Protein AF-X0W6L3-F1 (afdb_monomer_lite)

Foldseek 3Di:
DPPPPDQLLVVLLCVLLLLVVCLVVCLVVLVVLVVLVVVCVDPVSVVLNCVVLVVQLVVQLVSLVVCVVVLFFDPPDDSSVLSVVSVVVSNVSSVCVNVPVVVVDDSVVSSVVSVVSSVVGTHDDVPPPDDDDDDDDDDPDPPVSVVVVVPPPVVVVVPDDDDD

Radius of gyration: 18.46 Å; chains: 1; bounding box: 67×34×37 Å

Secondary structure (DSSP, 8-state):
-------HHHHHHHHHHHHHHTHHHHHHHHHHHHHHHHTTTSHHHHHHHHHHHHHHHHHHHHHHHHHHHTTSB-TT--HHHHHHHHHHHHHHHHHHHHTT-TTT--HHHHHHHHHHHHHHHB---TT--S-----------THHHHHHHHSSSTTTTT------

pLDDT: mean 73.54, std 22.18, range [29.92, 97.5]

Sequence (164 aa):
LAGEVVDPLEIIRAIGLGYYDHLRSRSPVMKLLFQALSEADDEEIRQALHSNFAAFIRFLEQNIEEGKSQGLIRQDVNSTVAAWQFMAFGLNLDLIHLLGFDEELNRTYVEDWGRLYLDSIRERVPGADKGAGRAVTKGFDRYMVEDWGELHLDSVEEGTLDTG

InterPro domains:
  IPR036271 Tetracyclin repressor-like, C-terminal domain superfamily [SSF48498] (7-121)

Structure (mmCIF, N/CA/C/O backbone):
data_AF-X0W6L3-F1
#
_entry.id   AF-X0W6L3-F1
#
loop_
_atom_site.group_PDB
_atom_site.id
_atom_site.type_symbol
_atom_site.label_atom_id
_atom_site.label_alt_id
_atom_site.label_comp_id
_atom_site.label_asym_id
_atom_site.label_entity_id
_atom_site.label_seq_id
_atom_site.pdbx_PDB_ins_code
_atom_site.Cartn_x
_atom_site.Cartn_y
_atom_site.Cartn_z
_atom_site.occupancy
_atom_site.B_iso_or_equiv
_atom_site.auth_seq_id
_atom_site.auth_comp_id
_atom_site.auth_asym_id
_atom_site.auth_atom_id
_atom_site.pdbx_PDB_model_num
ATOM 1 N N . LEU A 1 1 ? -21.308 23.596 10.078 1.00 36.59 1 LEU A N 1
ATOM 2 C CA . LEU A 1 1 ? -20.431 23.086 9.005 1.00 36.59 1 LEU A CA 1
ATOM 3 C C . LEU A 1 1 ? -20.060 21.669 9.400 1.00 36.59 1 LEU A C 1
ATOM 5 O O . LEU A 1 1 ? -19.235 21.503 10.284 1.00 36.59 1 LEU A O 1
ATOM 9 N N . ALA A 1 2 ? -20.782 20.675 8.885 1.00 37.62 2 ALA A N 1
ATOM 10 C CA . ALA A 1 2 ? -20.384 19.283 9.055 1.00 37.62 2 ALA A CA 1
ATOM 11 C C . ALA A 1 2 ? -19.235 19.053 8.068 1.00 37.62 2 ALA A C 1
ATOM 13 O O . ALA A 1 2 ? -19.451 19.193 6.866 1.00 37.62 2 ALA A O 1
ATOM 14 N N . GLY A 1 3 ? -18.018 18.842 8.570 1.00 41.84 3 GLY A N 1
ATOM 15 C CA . GLY A 1 3 ? -16.911 18.407 7.722 1.00 41.84 3 GLY A CA 1
ATOM 16 C C . GLY A 1 3 ? -17.272 17.056 7.116 1.00 41.84 3 GLY A C 1
ATOM 17 O O . GLY A 1 3 ? -17.845 16.217 7.813 1.00 41.84 3 GLY A O 1
ATOM 18 N N . GLU A 1 4 ? -17.005 16.867 5.826 1.00 46.72 4 GLU A N 1
ATOM 19 C CA . GLU A 1 4 ? -17.077 15.545 5.208 1.00 46.72 4 GLU A CA 1
ATOM 20 C C . GLU A 1 4 ? -16.148 14.613 5.990 1.00 46.72 4 GLU A C 1
ATOM 22 O O . GLU A 1 4 ? -14.929 14.764 5.966 1.00 46.72 4 GLU A O 1
ATOM 27 N N . VAL A 1 5 ? -16.734 13.689 6.751 1.00 54.75 5 VAL A N 1
ATOM 28 C CA . VAL A 1 5 ? -15.981 12.610 7.386 1.00 54.75 5 VAL A CA 1
ATOM 29 C C . VAL A 1 5 ? -15.625 11.647 6.263 1.00 54.75 5 VAL A C 1
ATOM 31 O O . VAL A 1 5 ? -16.488 10.931 5.756 1.00 54.75 5 VAL A O 1
ATOM 34 N N . VAL A 1 6 ? -14.376 11.704 5.812 1.00 69.44 6 VAL A N 1
ATOM 35 C CA . VAL A 1 6 ? -13.849 10.779 4.808 1.00 69.44 6 VAL A CA 1
ATOM 36 C C . VAL A 1 6 ? -13.673 9.416 5.477 1.00 69.44 6 VAL A C 1
ATOM 38 O O . VAL A 1 6 ? -12.987 9.315 6.490 1.00 69.44 6 VAL A O 1
ATOM 41 N N . ASP A 1 7 ? -14.309 8.381 4.926 1.00 80.25 7 ASP A N 1
ATOM 42 C CA . ASP A 1 7 ? -14.205 7.002 5.416 1.00 80.25 7 ASP A CA 1
ATOM 43 C C . ASP A 1 7 ? -12.755 6.487 5.245 1.00 80.25 7 ASP A C 1
ATOM 45 O O . ASP A 1 7 ? -12.269 6.414 4.109 1.00 80.25 7 ASP A O 1
ATOM 49 N N . PRO A 1 8 ? -12.050 6.104 6.330 1.00 81.12 8 PRO A N 1
ATOM 50 C CA . PRO A 1 8 ? -10.681 5.591 6.254 1.00 81.12 8 PRO A CA 1
ATOM 51 C C . PRO A 1 8 ? -10.516 4.356 5.354 1.00 81.12 8 PRO A C 1
ATOM 53 O O . PRO A 1 8 ? -9.479 4.194 4.707 1.00 81.12 8 PRO A O 1
ATOM 56 N N . LEU A 1 9 ? -11.531 3.489 5.248 1.00 81.56 9 LEU A N 1
ATOM 57 C CA . LEU A 1 9 ? -11.486 2.334 4.343 1.00 81.56 9 LEU A CA 1
ATOM 58 C C . LEU A 1 9 ? -11.569 2.760 2.875 1.00 81.56 9 LEU A C 1
ATOM 60 O O . LEU A 1 9 ? -10.945 2.132 2.018 1.00 81.56 9 LEU A O 1
ATOM 64 N N . GLU A 1 10 ? -12.295 3.837 2.578 1.00 82.00 10 GLU A N 1
ATOM 65 C CA . GLU A 1 10 ? -12.338 4.404 1.230 1.00 82.00 10 GLU A CA 1
ATOM 66 C C . GLU A 1 10 ? -11.011 5.061 0.849 1.00 82.00 10 GLU A C 1
ATOM 68 O O . GLU A 1 10 ? -10.612 4.958 -0.310 1.00 82.00 10 GLU A O 1
ATOM 73 N N . ILE A 1 11 ? -10.279 5.645 1.806 1.00 83.88 11 ILE A N 1
ATOM 74 C CA . ILE A 1 11 ? -8.913 6.146 1.574 1.00 83.88 11 ILE A CA 1
ATOM 75 C C . ILE A 1 11 ? -7.998 4.991 1.154 1.00 83.88 11 ILE A C 1
ATOM 77 O O . ILE A 1 11 ? -7.349 5.063 0.110 1.00 83.88 11 ILE A O 1
ATOM 81 N N . ILE A 1 12 ? -7.993 3.893 1.915 1.00 83.56 12 ILE A N 1
ATOM 82 C CA . ILE A 1 12 ? -7.180 2.706 1.605 1.00 83.56 12 ILE A CA 1
ATOM 83 C C . ILE A 1 12 ? -7.562 2.123 0.234 1.00 83.56 12 ILE A C 1
ATOM 85 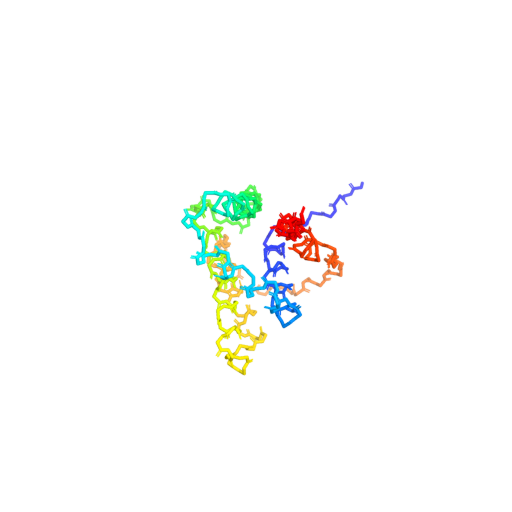O O . ILE A 1 12 ? -6.690 1.797 -0.578 1.00 83.56 12 ILE A O 1
ATOM 89 N N . ARG A 1 13 ? -8.865 2.048 -0.072 1.00 84.44 13 ARG A N 1
ATOM 90 C CA . ARG A 1 13 ? -9.363 1.605 -1.383 1.00 84.44 13 ARG A CA 1
ATOM 91 C C . ARG A 1 13 ? -8.889 2.514 -2.517 1.00 84.44 13 ARG A C 1
ATOM 93 O O . ARG A 1 13 ? -8.458 2.019 -3.560 1.00 84.44 13 ARG A O 1
ATOM 100 N N . ALA A 1 14 ? -8.993 3.829 -2.332 1.00 84.94 14 ALA A N 1
ATOM 101 C CA . ALA A 1 14 ? -8.618 4.824 -3.329 1.00 84.94 14 ALA A CA 1
ATOM 102 C C . ALA A 1 14 ? -7.121 4.768 -3.640 1.00 84.94 14 ALA A C 1
ATOM 104 O O . ALA A 1 14 ? -6.750 4.838 -4.809 1.00 84.94 14 ALA A O 1
ATOM 105 N N . ILE A 1 15 ? -6.278 4.555 -2.626 1.00 83.19 15 ILE A N 1
ATOM 106 C CA . ILE A 1 15 ? -4.834 4.369 -2.805 1.00 83.19 15 ILE A CA 1
ATOM 107 C C . ILE A 1 15 ? -4.552 3.141 -3.666 1.00 83.19 15 ILE A C 1
ATOM 109 O O . ILE A 1 15 ? -3.834 3.254 -4.654 1.00 83.19 15 ILE A O 1
ATOM 113 N N . GLY A 1 16 ? -5.146 1.987 -3.343 1.00 81.62 16 GLY A N 1
ATOM 114 C CA . GLY A 1 16 ? -4.904 0.749 -4.094 1.00 81.62 16 GLY A CA 1
ATOM 115 C C . GLY A 1 16 ? -5.321 0.845 -5.565 1.00 81.62 16 GLY A C 1
ATOM 116 O O . GLY A 1 16 ? -4.602 0.391 -6.453 1.00 81.62 16 GLY A O 1
ATOM 117 N N . LEU A 1 17 ? -6.457 1.490 -5.847 1.00 82.94 17 LEU A N 1
ATOM 118 C CA . LEU A 1 17 ? -6.924 1.686 -7.224 1.00 82.94 17 LEU A CA 1
ATOM 119 C C . LEU A 1 17 ? -6.134 2.758 -7.966 1.00 82.94 17 LEU A C 1
ATOM 121 O O . LEU A 1 17 ? -5.778 2.557 -9.123 1.00 82.94 17 LEU A O 1
ATOM 125 N N . GLY A 1 18 ? -5.825 3.869 -7.295 1.00 81.12 18 GLY A N 1
ATOM 126 C CA . GLY A 1 18 ? -4.969 4.912 -7.845 1.00 81.12 18 GLY A CA 1
ATOM 127 C C . GLY A 1 18 ? -3.591 4.366 -8.208 1.00 81.12 18 GLY A C 1
ATOM 128 O O . GLY A 1 18 ? -3.052 4.729 -9.250 1.00 81.12 18 GLY A O 1
ATOM 129 N N . TYR A 1 19 ? -3.062 3.442 -7.406 1.00 79.00 19 TYR A N 1
ATOM 130 C CA . TYR A 1 19 ? -1.810 2.753 -7.685 1.00 79.00 19 TYR A CA 1
ATOM 131 C C . TYR A 1 19 ? -1.855 1.968 -9.001 1.00 79.00 19 TYR A C 1
ATOM 133 O O . TYR A 1 19 ? -1.034 2.197 -9.887 1.00 79.00 19 TYR A O 1
ATOM 141 N N . TYR A 1 20 ? -2.860 1.100 -9.166 1.00 81.25 20 TYR A N 1
ATOM 142 C CA . TYR A 1 20 ? -3.040 0.318 -10.391 1.00 81.25 20 TYR A CA 1
ATOM 143 C C . TYR A 1 20 ? -3.265 1.198 -11.625 1.00 81.25 20 TYR A C 1
ATOM 145 O O . TYR A 1 20 ? -2.667 0.961 -12.675 1.00 81.25 20 TYR A O 1
ATOM 153 N N . ASP A 1 21 ? -4.080 2.246 -11.495 1.00 81.94 21 ASP A N 1
ATOM 154 C CA . ASP A 1 21 ? -4.418 3.145 -12.605 1.00 81.94 21 ASP A CA 1
ATOM 155 C C . ASP A 1 21 ? -3.188 3.849 -13.190 1.00 81.94 21 ASP A C 1
ATOM 157 O O . ASP A 1 21 ? -3.166 4.175 -14.378 1.00 81.94 21 ASP A O 1
ATOM 161 N N . HIS A 1 22 ? -2.141 4.016 -12.380 1.00 77.38 22 HIS A N 1
ATOM 162 C CA . HIS A 1 22 ? -0.885 4.646 -12.777 1.00 77.38 22 HIS A CA 1
ATOM 163 C C . HIS A 1 22 ? 0.273 3.654 -12.945 1.00 77.38 22 HIS A C 1
ATOM 165 O O . HIS A 1 22 ? 1.391 4.086 -13.239 1.00 77.38 22 HIS A O 1
ATOM 171 N N . LEU A 1 23 ? 0.029 2.345 -12.819 1.00 76.81 23 LEU A N 1
ATOM 172 C CA . LEU A 1 23 ? 1.066 1.309 -12.835 1.00 76.81 23 LEU A CA 1
ATOM 173 C C . LEU A 1 23 ? 1.927 1.380 -14.105 1.00 76.81 23 LEU A C 1
ATOM 175 O O . LEU A 1 23 ? 3.152 1.440 -14.037 1.00 76.81 23 LEU A O 1
ATOM 179 N N . ARG A 1 24 ? 1.284 1.506 -15.275 1.00 68.50 24 ARG A N 1
ATOM 180 C CA . ARG A 1 24 ? 1.986 1.618 -16.567 1.00 68.50 24 ARG A CA 1
ATOM 181 C C . ARG A 1 24 ? 2.777 2.915 -16.713 1.00 68.50 24 ARG A C 1
ATOM 183 O O . ARG A 1 24 ? 3.891 2.891 -17.226 1.00 68.50 24 ARG A O 1
ATOM 190 N N . SER A 1 25 ? 2.234 4.043 -16.252 1.00 70.62 25 SER A N 1
ATOM 191 C CA . SER A 1 25 ? 2.945 5.330 -16.287 1.00 70.62 25 SER A CA 1
ATOM 192 C C . SER A 1 25 ? 4.117 5.399 -15.301 1.00 70.62 25 SER A C 1
ATOM 194 O O . SER A 1 25 ? 5.009 6.218 -15.484 1.00 70.62 25 SER A O 1
ATOM 196 N N . ARG A 1 26 ? 4.139 4.531 -14.280 1.00 68.19 26 ARG A N 1
ATOM 197 C CA . ARG A 1 26 ? 5.171 4.477 -13.230 1.00 68.19 26 ARG A CA 1
ATOM 198 C C . ARG A 1 26 ? 6.233 3.407 -13.444 1.00 68.19 26 ARG A C 1
ATOM 200 O O . ARG A 1 26 ? 7.175 3.340 -12.661 1.00 68.19 26 ARG A O 1
ATOM 207 N N . SER A 1 27 ? 6.130 2.617 -14.512 1.00 66.31 27 SER A N 1
ATOM 208 C CA . SER A 1 27 ? 7.087 1.553 -14.844 1.00 66.31 27 SER A CA 1
ATOM 209 C C . SER A 1 27 ? 8.569 1.976 -14.737 1.00 66.31 27 SER A C 1
ATOM 211 O O . SER A 1 27 ? 9.354 1.205 -14.185 1.00 66.31 27 SER A O 1
ATOM 213 N N . PRO A 1 28 ? 8.991 3.189 -15.168 1.00 72.38 28 PRO A N 1
ATOM 214 C CA . PRO A 1 28 ? 10.377 3.640 -14.992 1.00 72.38 28 PRO A CA 1
ATOM 215 C C . PRO A 1 28 ? 10.783 3.837 -13.523 1.00 72.38 28 PRO A C 1
ATOM 217 O O . PRO A 1 28 ? 11.813 3.317 -13.105 1.00 72.38 28 PRO A O 1
ATOM 220 N N . VAL A 1 29 ? 9.946 4.513 -12.730 1.00 72.69 29 VAL A N 1
ATOM 221 C CA . VAL A 1 29 ? 10.144 4.711 -11.279 1.00 72.69 29 VAL A CA 1
ATOM 222 C C . VAL A 1 29 ? 10.204 3.366 -10.555 1.00 72.69 29 VAL A C 1
ATOM 224 O O . VAL A 1 29 ? 11.011 3.166 -9.653 1.00 72.69 29 VAL A O 1
ATOM 227 N N . MET A 1 30 ? 9.399 2.405 -11.002 1.00 75.50 30 MET A N 1
ATOM 228 C CA . MET A 1 30 ? 9.376 1.076 -10.415 1.00 75.50 30 MET A CA 1
ATOM 229 C C . MET A 1 30 ? 10.662 0.289 -10.669 1.00 75.50 30 MET A C 1
ATOM 231 O O . MET A 1 30 ? 11.190 -0.357 -9.768 1.00 75.50 30 MET A O 1
ATOM 235 N N . LYS A 1 31 ? 11.220 0.381 -11.880 1.00 77.69 31 LYS A N 1
ATOM 236 C CA . LYS A 1 31 ? 12.529 -0.215 -12.189 1.00 77.69 31 LYS A CA 1
ATOM 237 C C . LYS A 1 31 ? 13.629 0.357 -11.300 1.00 77.69 31 LYS A C 1
ATOM 239 O O . LYS A 1 31 ? 14.431 -0.419 -10.790 1.00 77.69 31 LYS A O 1
ATOM 244 N N . LEU A 1 32 ? 13.617 1.674 -11.081 1.00 80.44 32 LEU A N 1
ATOM 245 C CA . LEU A 1 32 ? 14.561 2.343 -10.184 1.00 80.44 32 LEU A CA 1
ATOM 246 C C . LEU A 1 32 ? 14.430 1.831 -8.743 1.00 80.44 32 LEU A C 1
ATOM 248 O O . LEU A 1 32 ? 15.440 1.528 -8.118 1.00 80.44 32 LEU A O 1
ATOM 252 N N . LEU A 1 33 ? 13.206 1.637 -8.235 1.00 82.38 33 LEU A N 1
ATOM 253 C CA . LEU A 1 33 ? 12.982 1.074 -6.897 1.00 82.38 33 LEU A CA 1
ATOM 254 C C . LEU A 1 33 ? 13.584 -0.335 -6.748 1.00 82.38 33 LEU A C 1
ATOM 256 O O . LEU A 1 33 ? 14.247 -0.622 -5.754 1.00 82.38 33 LEU A O 1
ATOM 260 N N . PHE A 1 34 ? 13.385 -1.216 -7.733 1.00 83.62 34 PHE A N 1
ATOM 261 C CA . PHE A 1 34 ? 13.954 -2.570 -7.700 1.00 83.62 34 PHE A CA 1
ATOM 262 C C . PHE A 1 34 ? 15.480 -2.585 -7.864 1.00 83.62 34 PHE A C 1
ATOM 264 O O . PHE A 1 34 ? 16.142 -3.437 -7.272 1.00 83.62 34 PHE A O 1
ATOM 271 N N . GLN A 1 35 ? 16.044 -1.646 -8.626 1.00 85.38 35 GLN A N 1
ATOM 272 C CA . GLN A 1 35 ? 17.494 -1.453 -8.705 1.00 85.38 35 GLN A CA 1
ATOM 273 C C . GLN A 1 35 ? 18.059 -0.992 -7.359 1.00 85.38 35 GLN A C 1
ATOM 275 O O . GLN A 1 35 ? 18.956 -1.644 -6.833 1.00 85.38 35 GLN A O 1
ATOM 280 N N . ALA A 1 36 ? 17.463 0.028 -6.740 1.00 85.31 36 ALA A N 1
ATOM 281 C CA . ALA A 1 36 ? 17.853 0.490 -5.410 1.00 85.31 36 ALA A CA 1
ATOM 282 C C . ALA A 1 36 ? 17.752 -0.633 -4.360 1.00 85.31 36 ALA A C 1
ATOM 284 O O . ALA A 1 36 ? 18.632 -0.779 -3.518 1.00 85.31 36 ALA A O 1
ATOM 285 N N . LEU A 1 37 ? 16.724 -1.490 -4.435 1.00 86.06 37 LEU A N 1
ATOM 286 C CA . LEU A 1 37 ? 16.616 -2.672 -3.569 1.00 86.06 37 LEU A CA 1
ATOM 287 C C . LEU A 1 37 ? 17.778 -3.659 -3.758 1.00 86.06 37 LEU A C 1
ATOM 289 O O . LEU A 1 37 ? 18.195 -4.284 -2.785 1.00 86.06 37 LEU A O 1
ATOM 293 N N . SER A 1 38 ? 18.308 -3.804 -4.977 1.00 88.62 38 SER A N 1
ATOM 294 C CA . SER A 1 38 ? 19.488 -4.645 -5.232 1.00 88.62 38 SER A CA 1
ATOM 295 C C . SER A 1 38 ? 20.784 -4.051 -4.673 1.00 88.62 38 SER A C 1
ATOM 297 O O . SER A 1 38 ? 21.748 -4.782 -4.463 1.00 88.62 38 SER A O 1
ATOM 299 N N . GLU A 1 39 ? 20.777 -2.752 -4.378 1.00 90.88 39 GLU A N 1
ATOM 300 C CA . GLU A 1 39 ? 21.887 -1.994 -3.803 1.00 90.88 39 GLU A CA 1
ATOM 301 C C . GLU A 1 39 ? 21.683 -1.715 -2.302 1.00 90.88 39 GLU A C 1
ATOM 303 O O . GLU A 1 39 ? 22.414 -0.931 -1.711 1.00 90.88 39 GLU A O 1
ATOM 308 N N . ALA A 1 40 ? 20.727 -2.380 -1.641 1.00 87.06 40 ALA A N 1
ATOM 309 C CA . ALA A 1 40 ? 20.390 -2.134 -0.233 1.00 87.06 40 ALA A CA 1
ATOM 310 C C . ALA A 1 40 ? 21.489 -2.526 0.782 1.00 87.06 40 ALA A C 1
ATOM 312 O O . ALA A 1 40 ? 21.306 -2.319 1.983 1.00 87.06 40 ALA A O 1
ATOM 313 N N . ASP A 1 41 ? 22.605 -3.101 0.326 1.00 89.88 41 ASP A N 1
ATOM 314 C CA . ASP A 1 41 ? 23.819 -3.266 1.135 1.00 89.88 41 ASP A CA 1
ATOM 315 C 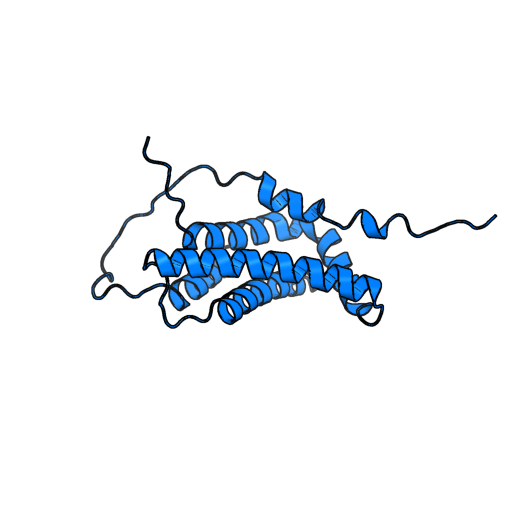C . ASP A 1 41 ? 24.582 -1.935 1.304 1.00 89.88 41 ASP A C 1
ATOM 317 O O . ASP A 1 41 ? 25.363 -1.790 2.248 1.00 89.88 41 ASP A O 1
ATOM 321 N N . ASP A 1 42 ? 24.344 -0.955 0.425 1.00 94.88 42 ASP A N 1
ATOM 322 C CA . ASP A 1 42 ? 24.780 0.425 0.609 1.00 94.88 42 ASP A CA 1
ATOM 323 C C . ASP A 1 42 ? 23.922 1.110 1.684 1.00 94.88 42 ASP A C 1
ATOM 325 O O . ASP A 1 42 ? 22.688 1.093 1.651 1.00 94.88 42 ASP A O 1
ATOM 329 N N . GLU A 1 43 ? 24.584 1.709 2.674 1.00 92.88 43 GLU A N 1
ATOM 330 C CA . GLU A 1 43 ? 23.915 2.273 3.844 1.00 92.88 43 GLU A CA 1
ATOM 331 C C . GLU A 1 43 ? 23.024 3.470 3.502 1.00 92.88 43 GLU A C 1
ATOM 333 O O . GLU A 1 43 ? 21.946 3.609 4.083 1.00 92.88 43 GLU A O 1
ATOM 338 N N . GLU A 1 44 ? 23.450 4.326 2.576 1.00 89.12 44 GLU A N 1
ATOM 339 C CA . GLU A 1 44 ? 22.707 5.522 2.187 1.00 89.12 44 GLU A CA 1
ATOM 340 C C . GLU A 1 44 ? 21.444 5.127 1.419 1.00 89.12 44 GLU A C 1
ATOM 342 O O . GLU A 1 44 ? 20.336 5.552 1.769 1.00 89.12 44 GLU A O 1
ATOM 347 N N . ILE A 1 45 ? 21.586 4.206 0.462 1.00 86.88 45 ILE A N 1
ATOM 348 C CA . ILE A 1 45 ? 20.460 3.649 -0.299 1.00 86.88 45 ILE A CA 1
ATOM 349 C C . ILE A 1 45 ? 19.482 2.937 0.643 1.00 86.88 45 ILE A C 1
ATOM 351 O O . ILE A 1 45 ? 18.269 3.170 0.592 1.00 86.88 45 ILE A O 1
ATOM 355 N N . ARG A 1 46 ? 19.987 2.119 1.573 1.00 90.69 46 ARG A N 1
ATOM 356 C CA . ARG A 1 46 ? 19.163 1.426 2.573 1.00 90.69 46 ARG A CA 1
ATOM 357 C C . ARG A 1 46 ? 18.397 2.398 3.465 1.00 90.69 46 ARG A C 1
ATOM 359 O O . ARG A 1 46 ? 17.231 2.146 3.774 1.00 90.69 46 ARG A O 1
ATOM 366 N N . GLN A 1 47 ? 19.026 3.491 3.896 1.00 90.19 47 GLN A N 1
ATOM 367 C CA . GLN A 1 47 ? 18.388 4.513 4.730 1.00 90.19 47 GLN A CA 1
ATOM 368 C C . GLN A 1 47 ? 17.306 5.284 3.972 1.00 90.19 47 GLN A C 1
ATOM 370 O O . GLN A 1 47 ? 16.231 5.525 4.538 1.00 90.19 47 GLN A O 1
ATOM 375 N N . ALA A 1 48 ? 17.554 5.627 2.707 1.00 86.00 48 ALA A N 1
ATOM 376 C CA . ALA A 1 48 ? 16.573 6.276 1.844 1.00 86.00 48 ALA A CA 1
ATOM 377 C C . ALA A 1 48 ? 15.343 5.376 1.636 1.00 86.00 48 ALA A C 1
ATOM 379 O O . ALA A 1 48 ? 14.215 5.785 1.933 1.00 86.00 48 ALA A O 1
ATOM 380 N N . LEU A 1 49 ? 15.560 4.112 1.248 1.00 86.19 49 LEU A N 1
ATOM 381 C CA . LEU A 1 49 ? 14.492 3.119 1.094 1.00 86.19 49 LEU A CA 1
ATOM 382 C C . LEU A 1 49 ? 13.715 2.929 2.400 1.00 86.19 49 LEU A C 1
ATOM 384 O O . LEU A 1 49 ? 12.488 3.045 2.415 1.00 86.19 49 LEU A O 1
ATOM 388 N N . HIS A 1 50 ? 14.412 2.693 3.514 1.00 89.44 50 HIS A N 1
ATOM 389 C CA . HIS A 1 50 ? 13.777 2.509 4.818 1.00 89.44 50 HIS A CA 1
ATOM 390 C C . HIS A 1 50 ? 12.901 3.707 5.198 1.00 89.44 50 HIS A C 1
ATOM 392 O O . HIS A 1 50 ? 11.767 3.523 5.640 1.00 89.44 50 HIS A O 1
ATOM 398 N N . SER A 1 51 ? 13.399 4.932 5.016 1.00 87.06 51 SER A N 1
ATOM 399 C CA . SER A 1 51 ? 12.659 6.151 5.357 1.00 87.06 51 SER A CA 1
ATOM 400 C C . SER A 1 51 ? 11.385 6.294 4.527 1.00 87.06 51 SER A C 1
ATOM 402 O O . SER A 1 51 ? 10.330 6.596 5.094 1.00 87.06 51 SER A O 1
ATOM 404 N N . ASN A 1 52 ? 11.465 5.999 3.226 1.00 82.88 52 ASN A N 1
ATOM 405 C CA . ASN A 1 52 ? 10.327 6.051 2.316 1.00 82.88 52 ASN A CA 1
ATOM 406 C C . ASN A 1 52 ? 9.245 5.020 2.691 1.00 82.88 52 ASN A C 1
ATOM 408 O O . ASN A 1 52 ? 8.097 5.377 2.972 1.00 82.88 52 ASN A O 1
ATOM 412 N N . PHE A 1 53 ? 9.621 3.741 2.813 1.00 87.25 53 PHE A N 1
ATOM 413 C CA . PHE A 1 53 ? 8.680 2.684 3.203 1.00 87.25 53 PHE A CA 1
ATOM 414 C C . PHE A 1 53 ? 8.080 2.940 4.589 1.00 87.25 53 PHE A C 1
ATOM 416 O O . PHE A 1 53 ? 6.870 2.801 4.778 1.00 87.25 53 PHE A O 1
ATOM 423 N N . ALA A 1 54 ? 8.889 3.374 5.559 1.00 90.50 54 ALA A N 1
ATOM 424 C CA . ALA A 1 54 ? 8.411 3.638 6.911 1.00 90.50 54 ALA A CA 1
ATOM 425 C C . ALA A 1 54 ? 7.404 4.800 6.964 1.00 90.50 54 ALA A C 1
ATOM 427 O O . ALA A 1 54 ? 6.473 4.754 7.768 1.00 90.50 54 ALA A O 1
ATOM 428 N N . ALA A 1 55 ? 7.559 5.836 6.131 1.00 88.06 55 ALA A N 1
ATOM 429 C CA . ALA A 1 55 ? 6.599 6.938 6.058 1.00 88.06 55 ALA A CA 1
ATOM 430 C C . ALA A 1 55 ? 5.219 6.459 5.593 1.00 88.06 55 ALA A C 1
ATOM 432 O O . ALA A 1 55 ? 4.212 6.781 6.227 1.00 88.06 55 ALA A O 1
ATOM 433 N N . PHE A 1 56 ? 5.174 5.629 4.553 1.00 85.94 56 PHE A N 1
ATOM 434 C CA . PHE A 1 56 ? 3.910 5.103 4.052 1.00 85.94 56 PHE A CA 1
ATOM 435 C C . PHE A 1 56 ? 3.266 4.082 4.988 1.00 85.94 56 PHE A C 1
ATOM 437 O O . PHE A 1 56 ? 2.054 4.122 5.191 1.00 85.94 56 PHE A O 1
ATOM 444 N N . ILE A 1 57 ? 4.061 3.205 5.609 1.00 93.00 57 ILE A N 1
ATOM 445 C CA . ILE A 1 57 ? 3.547 2.271 6.617 1.00 93.00 57 ILE A CA 1
ATOM 446 C C . ILE A 1 57 ? 2.891 3.039 7.766 1.00 93.00 57 ILE A C 1
ATOM 448 O O . ILE A 1 57 ? 1.753 2.735 8.109 1.00 93.00 57 ILE A O 1
ATOM 452 N N . ARG A 1 58 ? 3.535 4.094 8.286 1.00 92.88 58 ARG A N 1
ATOM 453 C CA . ARG A 1 58 ? 2.936 4.948 9.328 1.00 92.88 58 ARG A CA 1
ATOM 454 C C . ARG A 1 58 ? 1.624 5.585 8.877 1.00 92.88 58 ARG A C 1
ATOM 456 O O . ARG A 1 58 ? 0.679 5.653 9.656 1.00 92.88 58 ARG A O 1
ATOM 463 N N . PHE A 1 59 ? 1.554 6.052 7.634 1.00 89.31 59 PHE A N 1
ATOM 464 C CA . PHE A 1 59 ? 0.328 6.625 7.087 1.00 89.31 59 PHE A CA 1
ATOM 465 C C . PHE A 1 59 ? -0.810 5.588 7.012 1.00 89.31 59 PHE A C 1
ATOM 467 O O . PHE A 1 59 ? -1.939 5.879 7.410 1.00 89.31 59 PHE A O 1
ATOM 474 N N . LEU A 1 60 ? -0.531 4.361 6.564 1.00 91.44 60 LEU A N 1
ATOM 475 C CA . LEU A 1 60 ? -1.519 3.277 6.561 1.00 91.44 60 LEU A CA 1
ATOM 476 C C . LEU A 1 60 ? -1.953 2.896 7.979 1.00 91.44 60 LEU A C 1
ATOM 478 O O . LEU A 1 60 ? -3.147 2.763 8.232 1.00 91.44 60 LEU A O 1
ATOM 482 N N . GLU A 1 61 ? -1.005 2.768 8.909 1.00 96.31 61 GLU A N 1
ATOM 483 C CA . GLU A 1 61 ? -1.288 2.485 10.319 1.00 96.31 61 GLU A CA 1
ATOM 484 C C . GLU A 1 61 ? -2.233 3.528 10.923 1.00 96.31 61 GLU A C 1
ATOM 486 O O . GLU A 1 61 ? -3.201 3.158 11.582 1.00 96.31 61 GLU A O 1
ATOM 491 N N . GLN A 1 62 ? -2.008 4.817 10.648 1.00 93.81 62 GLN A N 1
ATOM 492 C CA . GLN A 1 62 ? -2.882 5.901 11.106 1.00 93.81 62 GLN A CA 1
ATOM 493 C C . GLN A 1 62 ? -4.307 5.770 10.557 1.00 93.81 62 GLN A C 1
ATOM 495 O O . GLN A 1 62 ? -5.263 5.920 11.313 1.00 93.81 62 GLN A O 1
ATOM 500 N N . ASN A 1 63 ? -4.464 5.445 9.270 1.00 91.06 63 ASN A N 1
ATOM 501 C CA . ASN A 1 63 ? -5.788 5.229 8.676 1.00 91.06 63 ASN A CA 1
ATOM 502 C C . ASN A 1 63 ? -6.490 3.997 9.265 1.00 91.06 63 ASN A C 1
ATOM 504 O O . ASN A 1 63 ? -7.701 4.017 9.480 1.00 91.06 63 ASN A O 1
ATOM 508 N N . ILE A 1 64 ? -5.743 2.930 9.555 1.00 94.69 64 ILE A N 1
ATOM 509 C CA . ILE A 1 64 ? -6.297 1.716 10.162 1.00 94.69 64 ILE A CA 1
ATOM 510 C C . ILE A 1 64 ? -6.730 1.987 11.609 1.00 94.69 64 ILE A C 1
ATOM 512 O O . ILE A 1 64 ? -7.830 1.597 11.998 1.00 94.69 64 ILE A O 1
ATOM 516 N N . GLU A 1 65 ? -5.914 2.684 12.402 1.00 96.56 65 GLU A N 1
ATOM 517 C CA . GLU A 1 65 ? -6.280 3.062 13.774 1.00 96.56 65 GLU A CA 1
ATOM 518 C C . GLU A 1 65 ? -7.463 4.035 13.812 1.00 96.56 65 GLU A C 1
ATOM 520 O O . GLU A 1 65 ? -8.338 3.900 14.667 1.00 96.56 65 GLU A O 1
ATOM 525 N N . GLU A 1 66 ? -7.567 4.954 12.852 1.00 92.38 66 GLU A N 1
ATOM 526 C CA . GLU A 1 66 ? -8.748 5.809 12.722 1.00 92.38 66 GLU A CA 1
ATOM 527 C C . GLU A 1 66 ? -9.995 4.999 12.333 1.00 92.38 66 GLU A C 1
ATOM 529 O O . GLU A 1 66 ? -11.059 5.153 12.928 1.00 92.38 66 GLU A O 1
ATOM 534 N N . GLY A 1 67 ? -9.876 4.042 11.410 1.00 91.88 67 GLY A N 1
ATOM 535 C CA . GLY A 1 67 ? -10.974 3.121 11.104 1.00 91.88 67 GLY A CA 1
ATOM 536 C C . GLY A 1 67 ? -11.398 2.281 12.318 1.00 91.88 67 GLY A C 1
ATOM 537 O O . GLY A 1 67 ? -12.587 1.999 12.491 1.00 91.88 67 GLY A O 1
ATOM 538 N N . LYS A 1 68 ? -10.457 1.914 13.198 1.00 95.19 68 LYS A N 1
ATOM 539 C CA . LYS A 1 68 ? -10.753 1.247 14.476 1.00 95.19 68 LYS A CA 1
ATOM 540 C C . LYS A 1 68 ? -11.464 2.191 15.444 1.00 95.19 68 LYS A C 1
ATOM 542 O O . LYS A 1 68 ? -12.446 1.772 16.053 1.00 95.19 68 LYS A O 1
ATOM 547 N N . SER A 1 69 ? -11.026 3.444 15.573 1.00 94.19 69 SER A N 1
ATOM 548 C CA . SER A 1 69 ? -11.649 4.437 16.466 1.00 94.19 69 SER A CA 1
ATOM 549 C C . SER A 1 69 ? -13.114 4.715 16.089 1.00 94.19 69 SER A C 1
ATOM 551 O O . SER A 1 69 ? -13.961 4.907 16.963 1.00 94.19 69 SER A O 1
ATOM 553 N N . GLN A 1 70 ? -13.427 4.634 14.792 1.00 91.06 70 GLN A N 1
ATOM 554 C CA . GLN A 1 70 ? -14.768 4.806 14.229 1.00 91.06 70 GLN A CA 1
ATOM 555 C C . GLN A 1 70 ? -15.623 3.522 14.227 1.00 91.06 70 GLN A C 1
ATOM 557 O O . GLN A 1 70 ? -16.791 3.562 13.841 1.00 91.06 70 GLN A O 1
ATOM 562 N N . GLY A 1 71 ? -15.072 2.373 14.638 1.00 91.62 71 GLY A N 1
ATOM 563 C CA . GLY A 1 71 ? -15.774 1.082 14.621 1.00 91.62 71 GLY A CA 1
ATOM 564 C C . GLY A 1 71 ? -15.981 0.483 13.222 1.00 91.62 71 GLY A C 1
ATOM 565 O O . GLY A 1 71 ? -16.834 -0.385 13.050 1.00 91.62 71 GLY A O 1
ATOM 566 N N . LEU A 1 72 ? -15.223 0.942 12.221 1.00 91.38 72 LEU A N 1
ATOM 567 C CA . LEU A 1 72 ? -15.263 0.452 10.836 1.00 91.38 72 LEU A CA 1
ATOM 568 C C . LEU A 1 72 ? -14.321 -0.742 10.614 1.00 91.38 72 LEU A C 1
ATOM 570 O O . LEU A 1 72 ? -14.571 -1.587 9.751 1.00 91.38 72 LEU A O 1
ATOM 574 N N . ILE A 1 73 ? -13.243 -0.817 11.394 1.00 94.25 73 ILE A N 1
ATOM 575 C CA . ILE A 1 73 ? -12.237 -1.887 11.380 1.00 94.25 73 ILE A CA 1
ATOM 576 C C . ILE A 1 73 ? -12.295 -2.641 12.706 1.00 94.25 73 ILE A C 1
ATOM 578 O O . ILE A 1 73 ? -12.504 -2.038 13.764 1.00 94.25 73 ILE A O 1
ATOM 582 N N . ARG A 1 74 ? -12.086 -3.962 12.656 1.00 95.50 74 ARG A N 1
ATOM 583 C CA . ARG A 1 74 ? -12.079 -4.783 13.869 1.00 95.50 74 ARG A CA 1
ATOM 584 C C . ARG A 1 74 ? -10.974 -4.372 14.827 1.00 95.50 74 ARG A C 1
ATOM 586 O O . ARG A 1 74 ? -9.828 -4.157 14.435 1.00 95.50 74 ARG A O 1
ATOM 593 N N . GLN A 1 75 ? -11.304 -4.346 16.114 1.00 95.12 75 GLN A N 1
ATOM 594 C CA . GLN A 1 75 ? -10.359 -3.954 17.165 1.00 95.12 75 GLN A CA 1
ATOM 595 C C . GLN A 1 75 ? -9.180 -4.924 17.320 1.00 95.12 75 GLN A C 1
ATOM 597 O O . GLN A 1 75 ? -8.125 -4.526 17.811 1.00 95.12 75 GLN A O 1
ATOM 602 N N . ASP A 1 76 ? -9.349 -6.181 16.902 1.00 95.88 76 ASP A N 1
ATOM 603 C CA . ASP A 1 76 ? -8.322 -7.223 16.970 1.00 95.88 76 ASP A CA 1
ATOM 604 C C . ASP A 1 76 ? -7.279 -7.138 15.843 1.00 95.88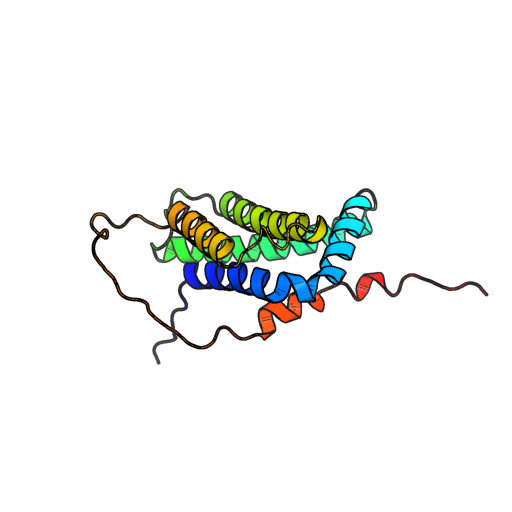 76 ASP A C 1
ATOM 606 O O . ASP A 1 76 ? -6.256 -7.823 15.897 1.00 95.88 76 ASP A O 1
ATOM 610 N N . VAL A 1 77 ? -7.501 -6.287 14.837 1.00 96.25 77 VAL A N 1
ATOM 611 C CA . VAL A 1 77 ? -6.552 -6.080 13.743 1.00 96.25 77 VAL A CA 1
ATOM 612 C C . VAL A 1 77 ? -5.316 -5.349 14.265 1.00 96.25 77 VAL A C 1
ATOM 614 O O . VAL A 1 77 ? -5.383 -4.237 14.802 1.00 96.25 77 VAL A O 1
ATOM 617 N N . ASN A 1 78 ? -4.158 -5.980 14.064 1.00 97.50 78 ASN A N 1
ATOM 618 C CA . ASN A 1 78 ? -2.866 -5.338 14.240 1.00 97.50 78 ASN A CA 1
ATOM 619 C C . ASN A 1 78 ? -2.582 -4.434 13.031 1.00 97.50 78 ASN A C 1
ATOM 621 O O . ASN A 1 78 ? -2.393 -4.923 11.915 1.00 97.50 78 ASN A O 1
ATOM 625 N N . SER A 1 79 ? -2.541 -3.124 13.265 1.00 96.94 79 SER A N 1
ATOM 626 C CA . SER A 1 79 ? -2.419 -2.114 12.208 1.00 96.94 79 SER A CA 1
ATOM 627 C C . SER A 1 79 ? -1.104 -2.196 11.446 1.00 96.94 79 SER A C 1
ATOM 629 O O . SER A 1 79 ? -1.111 -2.073 10.226 1.00 96.94 79 SER A O 1
ATOM 631 N N . THR A 1 80 ? 0.001 -2.511 12.125 1.00 96.38 80 THR A N 1
ATOM 632 C CA . THR A 1 80 ? 1.304 -2.716 11.482 1.00 96.38 80 THR A CA 1
ATOM 633 C C . THR A 1 80 ? 1.267 -3.901 10.523 1.00 96.38 80 THR A C 1
ATOM 635 O O . THR A 1 80 ? 1.695 -3.788 9.376 1.00 96.38 80 THR A O 1
ATOM 638 N N . VAL A 1 81 ? 0.710 -5.039 10.951 1.00 96.62 81 VAL A N 1
ATOM 639 C CA . VAL A 1 81 ? 0.582 -6.228 10.088 1.00 96.62 81 VAL A CA 1
ATOM 640 C C . VAL A 1 81 ? -0.308 -5.929 8.882 1.00 96.62 81 VAL A C 1
ATOM 642 O O . VAL A 1 81 ? 0.057 -6.256 7.754 1.00 96.62 81 VAL A O 1
ATOM 645 N N . ALA A 1 82 ? -1.448 -5.272 9.101 1.00 95.31 82 ALA A N 1
ATOM 646 C CA . ALA A 1 82 ? -2.371 -4.914 8.030 1.00 95.31 82 ALA A CA 1
ATOM 647 C C . ALA A 1 82 ? -1.760 -3.906 7.036 1.00 95.31 82 ALA A C 1
ATOM 649 O O . ALA A 1 82 ? -1.972 -4.054 5.830 1.00 95.31 82 ALA A O 1
ATOM 650 N N . ALA A 1 83 ? -0.970 -2.936 7.507 1.00 94.94 83 ALA A N 1
ATOM 651 C CA . ALA A 1 83 ? -0.248 -1.985 6.662 1.00 94.94 83 ALA A CA 1
ATOM 652 C C . ALA A 1 83 ? 0.818 -2.679 5.799 1.00 94.94 83 ALA A C 1
ATOM 654 O O . ALA A 1 83 ? 0.865 -2.470 4.586 1.00 94.94 83 ALA A O 1
ATOM 655 N N . TRP A 1 84 ? 1.630 -3.562 6.389 1.00 95.00 84 TRP A N 1
ATOM 656 C CA . TRP A 1 84 ? 2.622 -4.341 5.640 1.00 95.00 84 TRP A CA 1
ATOM 657 C C . TRP A 1 84 ? 1.988 -5.291 4.628 1.00 95.00 84 TRP A C 1
ATOM 659 O O . TRP A 1 84 ? 2.516 -5.453 3.531 1.00 95.00 84 TRP A O 1
ATOM 669 N N . GLN A 1 85 ? 0.841 -5.885 4.957 1.00 93.50 85 GLN A N 1
ATOM 670 C CA . GLN A 1 85 ? 0.100 -6.716 4.016 1.00 93.50 85 GLN A CA 1
ATOM 671 C C . GLN A 1 85 ? -0.385 -5.895 2.811 1.00 93.50 85 GLN A C 1
ATOM 673 O O . GLN A 1 85 ? -0.237 -6.340 1.675 1.00 93.50 85 GLN A O 1
ATOM 678 N N . PHE A 1 86 ? -0.906 -4.686 3.041 1.00 90.88 86 PHE A N 1
ATOM 679 C CA . PHE A 1 86 ? -1.289 -3.775 1.960 1.00 90.88 86 PHE A CA 1
ATOM 680 C C . PHE A 1 86 ? -0.088 -3.386 1.085 1.00 90.88 86 PHE A C 1
ATOM 682 O O . PHE A 1 86 ? -0.164 -3.478 -0.139 1.00 90.88 86 PHE A O 1
ATOM 689 N N . MET A 1 87 ? 1.040 -3.023 1.706 1.00 89.56 87 MET A N 1
ATOM 690 C CA . MET A 1 87 ? 2.291 -2.714 1.003 1.00 89.56 87 MET A CA 1
ATOM 691 C C . MET A 1 87 ? 2.767 -3.883 0.132 1.00 89.56 87 MET A C 1
ATOM 693 O O . MET A 1 87 ? 3.112 -3.695 -1.033 1.00 89.56 87 MET A O 1
ATOM 697 N N . ALA A 1 88 ? 2.746 -5.102 0.676 1.00 90.00 88 ALA A N 1
ATOM 698 C CA . ALA A 1 88 ? 3.154 -6.295 -0.053 1.00 90.00 88 ALA A CA 1
ATOM 699 C C . ALA A 1 88 ? 2.326 -6.496 -1.330 1.00 90.00 88 ALA A C 1
ATOM 701 O O . ALA A 1 88 ? 2.878 -6.930 -2.340 1.00 90.00 88 ALA A O 1
ATOM 702 N N . PHE A 1 89 ? 1.033 -6.154 -1.325 1.00 87.25 89 PHE A N 1
ATOM 703 C CA . PHE A 1 89 ? 0.223 -6.212 -2.542 1.00 87.25 89 PHE A CA 1
ATOM 704 C C . PHE A 1 89 ? 0.690 -5.216 -3.602 1.00 87.25 89 PHE A C 1
ATOM 706 O O . PHE A 1 89 ? 0.854 -5.627 -4.746 1.00 87.25 89 PHE A O 1
ATOM 713 N N . GLY A 1 90 ? 0.961 -3.959 -3.234 1.00 84.88 90 GLY A N 1
ATOM 714 C CA . GLY A 1 90 ? 1.504 -2.957 -4.161 1.00 84.88 90 GLY A CA 1
ATOM 715 C C . GLY A 1 90 ? 2.789 -3.439 -4.838 1.00 84.88 90 GLY A C 1
ATOM 716 O O . GLY A 1 90 ? 2.835 -3.541 -6.061 1.00 84.88 90 GLY A O 1
ATOM 717 N N . LEU A 1 91 ? 3.760 -3.889 -4.036 1.00 86.31 91 LEU A N 1
ATOM 718 C CA . LEU A 1 91 ? 5.035 -4.427 -4.531 1.00 86.31 91 LEU A CA 1
ATOM 719 C C . LEU A 1 91 ? 4.870 -5.671 -5.421 1.00 86.31 91 LEU A C 1
ATOM 721 O O . LEU A 1 91 ? 5.658 -5.899 -6.338 1.00 86.31 91 LEU A O 1
ATOM 725 N N . ASN A 1 92 ? 3.853 -6.500 -5.168 1.00 86.69 92 ASN A N 1
ATOM 726 C CA . ASN A 1 92 ? 3.554 -7.636 -6.040 1.00 86.69 92 ASN A CA 1
ATOM 727 C C . ASN A 1 92 ? 2.987 -7.183 -7.391 1.00 86.69 92 ASN A C 1
ATOM 729 O O . ASN A 1 92 ? 3.368 -7.754 -8.411 1.00 86.69 92 ASN A O 1
ATOM 733 N N . LEU A 1 93 ? 2.113 -6.168 -7.426 1.00 85.06 93 LEU A N 1
ATOM 734 C CA . LEU A 1 93 ? 1.608 -5.605 -8.688 1.00 85.06 93 LEU A CA 1
ATOM 735 C C . LEU A 1 93 ? 2.756 -5.080 -9.550 1.00 85.06 93 LEU A C 1
ATOM 737 O O . LEU A 1 93 ? 2.779 -5.306 -10.760 1.00 85.06 93 LEU A O 1
ATOM 741 N N . ASP A 1 94 ? 3.731 -4.447 -8.910 1.00 84.44 94 ASP A N 1
ATOM 742 C CA . ASP A 1 94 ? 4.933 -3.948 -9.566 1.00 84.44 94 ASP A CA 1
ATOM 743 C C . ASP A 1 94 ? 5.770 -5.055 -10.172 1.00 84.44 94 ASP A C 1
ATOM 745 O O . ASP A 1 94 ? 6.164 -4.976 -11.334 1.00 84.44 94 ASP A O 1
ATOM 749 N N . LEU A 1 95 ? 6.012 -6.113 -9.399 1.00 85.69 95 LEU A N 1
ATOM 750 C CA . LEU A 1 95 ? 6.761 -7.265 -9.869 1.00 85.69 95 LEU A CA 1
ATOM 751 C C . LEU A 1 95 ? 6.056 -7.936 -11.056 1.00 85.69 95 LEU A C 1
ATOM 753 O O . LEU A 1 95 ? 6.700 -8.235 -12.058 1.00 85.69 95 LEU A O 1
ATOM 757 N N . ILE A 1 96 ? 4.739 -8.139 -10.971 1.00 85.94 96 ILE A N 1
ATOM 758 C CA . ILE A 1 96 ? 3.925 -8.719 -12.052 1.00 85.94 96 ILE A CA 1
ATOM 759 C C . ILE A 1 96 ? 4.041 -7.864 -13.322 1.00 85.94 96 ILE A C 1
ATOM 761 O O . ILE A 1 96 ? 4.284 -8.404 -14.403 1.00 85.94 96 ILE A O 1
ATOM 765 N N . HIS A 1 97 ? 3.934 -6.539 -13.190 1.00 84.25 97 HIS A N 1
ATOM 766 C CA . HIS A 1 97 ? 4.091 -5.611 -14.309 1.00 84.25 97 HIS A CA 1
ATOM 767 C C . HIS A 1 97 ? 5.509 -5.643 -14.902 1.00 84.25 97 HIS A C 1
ATOM 769 O O . HIS A 1 97 ? 5.668 -5.744 -16.116 1.00 84.25 97 HIS A O 1
ATOM 775 N N . LEU A 1 98 ? 6.555 -5.623 -14.070 1.00 84.81 98 LEU A N 1
ATOM 776 C CA . LEU A 1 98 ? 7.947 -5.682 -14.533 1.00 84.81 98 LEU A CA 1
ATOM 777 C C . LEU A 1 98 ? 8.288 -6.989 -15.255 1.00 84.81 98 LEU A C 1
ATOM 779 O O . LEU A 1 98 ? 9.120 -6.986 -16.163 1.00 84.81 98 LEU A O 1
ATOM 783 N N . LEU A 1 99 ? 7.643 -8.091 -14.872 1.00 87.19 99 LEU A N 1
ATOM 784 C CA . LEU A 1 99 ? 7.782 -9.391 -15.526 1.00 87.19 99 LEU A CA 1
ATOM 785 C C . LEU A 1 99 ? 6.962 -9.511 -16.825 1.00 87.19 99 LEU A C 1
ATOM 787 O O . LEU A 1 99 ? 7.083 -10.518 -17.519 1.00 87.19 99 LEU A O 1
ATOM 791 N N . GLY A 1 100 ? 6.169 -8.494 -17.180 1.00 86.31 100 GLY A N 1
ATOM 792 C CA . GLY A 1 100 ? 5.399 -8.447 -18.424 1.00 86.31 100 GLY A CA 1
ATOM 793 C C . GLY A 1 100 ? 4.073 -9.208 -18.385 1.00 86.31 100 GLY A C 1
ATOM 794 O O . GLY A 1 100 ? 3.504 -9.469 -19.441 1.00 86.31 100 GLY A O 1
ATOM 795 N N . PHE A 1 101 ? 3.554 -9.536 -17.198 1.00 85.94 101 PHE A N 1
ATOM 796 C CA . PHE A 1 101 ? 2.249 -10.193 -17.018 1.00 85.94 101 PHE A CA 1
ATOM 797 C C . PHE A 1 101 ? 1.079 -9.185 -17.041 1.00 85.94 101 PHE A C 1
ATOM 799 O O . PHE A 1 101 ? 0.137 -9.246 -16.246 1.00 85.94 101 PHE A O 1
ATOM 806 N N . ASP A 1 102 ? 1.163 -8.187 -17.923 1.00 78.94 102 ASP A N 1
ATOM 807 C CA . ASP A 1 102 ? 0.180 -7.105 -18.047 1.00 78.94 102 ASP A CA 1
ATOM 808 C C . ASP A 1 102 ? -1.201 -7.593 -18.514 1.00 78.94 102 ASP A C 1
ATOM 810 O O . ASP A 1 102 ? -2.204 -6.922 -18.267 1.00 78.94 102 ASP A O 1
ATOM 814 N N . GLU A 1 103 ? -1.262 -8.722 -19.225 1.00 77.19 103 GLU A N 1
ATOM 815 C CA . GLU A 1 103 ? -2.511 -9.298 -19.740 1.00 77.19 103 GLU A CA 1
ATOM 816 C C . GLU A 1 103 ? -3.267 -10.070 -18.649 1.00 77.19 103 GLU A C 1
ATOM 818 O O . GLU A 1 103 ? -4.501 -10.084 -18.616 1.00 77.19 103 GLU A O 1
ATOM 823 N N . GLU A 1 104 ? -2.530 -10.664 -17.715 1.00 79.12 104 GLU A N 1
ATOM 824 C CA . GLU A 1 104 ? -3.040 -11.347 -16.533 1.00 79.12 104 GLU A CA 1
ATOM 825 C C . GLU A 1 104 ? -3.452 -10.352 -15.441 1.00 79.12 104 GLU A C 1
ATOM 827 O O . GLU A 1 104 ? -4.364 -10.628 -14.655 1.00 79.12 104 GLU A O 1
ATOM 832 N N . LEU A 1 105 ? -2.828 -9.170 -15.416 1.00 77.00 105 LEU A N 1
ATOM 833 C CA . LEU A 1 105 ? -3.120 -8.095 -14.477 1.00 77.00 105 LEU A CA 1
ATOM 834 C C . LEU A 1 105 ? -4.264 -7.183 -14.962 1.00 77.00 105 LEU A C 1
ATOM 836 O O . LEU A 1 105 ? -4.059 -6.057 -15.424 1.00 77.00 105 LEU A O 1
ATOM 840 N N . ASN A 1 106 ? -5.508 -7.633 -14.799 1.00 79.12 106 ASN A N 1
ATOM 841 C CA . ASN A 1 106 ? -6.671 -6.796 -15.098 1.00 79.12 106 ASN A CA 1
ATOM 842 C C . ASN A 1 106 ? -7.165 -5.990 -13.877 1.00 79.12 106 ASN A C 1
ATOM 844 O O . ASN A 1 106 ? -7.003 -6.383 -12.719 1.00 79.12 106 ASN A O 1
ATOM 848 N N . ARG A 1 107 ? -7.819 -4.854 -14.155 1.00 82.06 107 ARG A N 1
ATOM 849 C CA . ARG A 1 107 ? -8.376 -3.946 -13.139 1.00 82.06 107 ARG A CA 1
ATOM 850 C C . ARG A 1 107 ? -9.337 -4.660 -12.193 1.00 82.06 107 ARG A C 1
ATOM 852 O O . ARG A 1 107 ? -9.342 -4.391 -10.997 1.00 82.06 107 ARG A O 1
ATOM 859 N N . THR A 1 108 ? -10.143 -5.569 -12.734 1.00 83.88 108 THR A N 1
ATOM 860 C CA . THR A 1 108 ? -11.146 -6.321 -11.977 1.00 83.88 108 THR A CA 1
ATOM 861 C C . THR A 1 108 ? -10.504 -7.168 -10.883 1.00 83.88 108 THR A C 1
ATOM 863 O O . THR A 1 108 ? -11.002 -7.173 -9.764 1.00 83.88 108 THR A O 1
ATOM 866 N N . TYR A 1 109 ? -9.363 -7.808 -11.145 1.00 81.62 109 TYR A N 1
ATOM 867 C CA . TYR A 1 109 ? -8.644 -8.587 -10.140 1.00 81.62 109 TYR A CA 1
ATOM 868 C C . TYR A 1 109 ? -8.064 -7.716 -9.032 1.00 81.62 109 TYR A C 1
ATOM 870 O O . TYR A 1 109 ? -8.094 -8.125 -7.874 1.00 81.62 109 TYR A O 1
ATOM 878 N N . VAL A 1 110 ? -7.586 -6.510 -9.351 1.00 83.38 110 VAL A N 1
ATOM 879 C CA . VAL A 1 110 ? -7.121 -5.557 -8.330 1.00 83.38 110 VAL A CA 1
ATOM 880 C C . VAL A 1 110 ? -8.286 -5.034 -7.491 1.00 83.38 110 VAL A C 1
ATOM 882 O O . VAL A 1 110 ? -8.172 -4.945 -6.270 1.00 83.38 110 VAL A O 1
ATOM 885 N N . GLU A 1 111 ? -9.428 -4.744 -8.115 1.00 85.88 111 GLU A N 1
ATOM 886 C CA . GLU A 1 111 ? -10.660 -4.366 -7.412 1.00 85.88 111 GLU A CA 1
ATOM 887 C C . GLU A 1 111 ? -11.160 -5.491 -6.493 1.00 85.88 111 GLU A C 1
ATOM 889 O O . GLU A 1 111 ? -11.513 -5.239 -5.338 1.00 85.88 111 GLU A O 1
ATOM 894 N N . ASP A 1 112 ? -11.149 -6.735 -6.974 1.00 86.81 112 ASP A N 1
ATOM 895 C CA . ASP A 1 112 ? -11.536 -7.913 -6.203 1.00 86.81 112 ASP A CA 1
ATOM 896 C C . ASP A 1 112 ? -10.586 -8.157 -5.026 1.00 86.81 112 ASP A C 1
ATOM 898 O O . A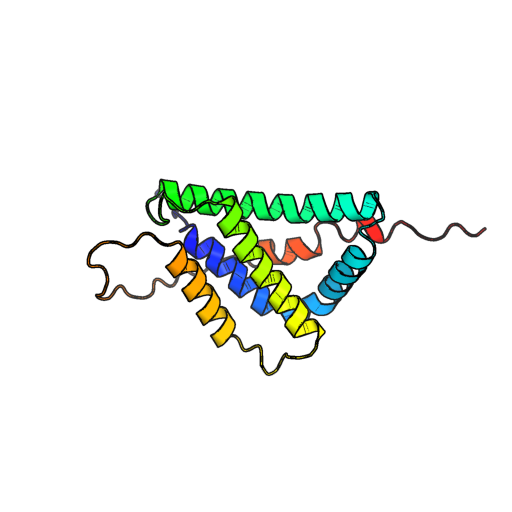SP A 1 112 ? -11.046 -8.412 -3.912 1.00 86.81 112 ASP A O 1
ATOM 902 N N . TRP A 1 113 ? -9.275 -8.022 -5.237 1.00 84.69 113 TRP A N 1
ATOM 903 C CA . TRP A 1 113 ? -8.278 -8.116 -4.171 1.00 84.69 113 TRP A CA 1
ATOM 904 C C . TRP A 1 113 ? -8.430 -7.011 -3.134 1.00 84.69 113 TRP A C 1
ATOM 906 O O . TRP A 1 113 ? -8.435 -7.297 -1.937 1.00 84.69 113 TRP A O 1
ATOM 916 N N . GLY A 1 114 ? -8.598 -5.764 -3.578 1.00 87.56 114 GLY A N 1
ATOM 917 C CA . GLY A 1 114 ? -8.849 -4.628 -2.697 1.00 87.56 114 GLY A CA 1
ATOM 918 C C . GLY A 1 114 ? -10.087 -4.864 -1.836 1.00 87.56 114 GLY A C 1
ATOM 919 O O . GLY A 1 114 ? -10.036 -4.679 -0.623 1.00 87.56 114 GLY A O 1
ATOM 920 N N . ARG A 1 115 ? -11.175 -5.375 -2.429 1.00 89.44 115 ARG A N 1
ATOM 921 C CA . ARG A 1 115 ? -12.376 -5.779 -1.685 1.00 89.44 115 ARG A CA 1
ATOM 922 C C . ARG A 1 115 ? -12.066 -6.865 -0.654 1.00 89.44 115 ARG A C 1
ATOM 924 O O . ARG A 1 115 ? -12.419 -6.690 0.506 1.00 89.44 115 ARG A O 1
ATOM 931 N N . LEU A 1 116 ? -11.391 -7.950 -1.047 1.00 90.19 116 LEU A N 1
ATOM 932 C CA . LEU A 1 116 ? -11.040 -9.049 -0.136 1.00 90.19 116 LEU A CA 1
ATOM 933 C C . LEU A 1 116 ? -10.183 -8.573 1.041 1.00 90.19 116 LEU A C 1
ATOM 935 O O . LEU A 1 116 ? -10.430 -8.972 2.178 1.00 90.19 116 LEU A O 1
ATOM 939 N N . TYR A 1 117 ? -9.205 -7.704 0.783 1.00 91.62 117 TYR A N 1
ATOM 940 C CA . TYR A 1 117 ? -8.384 -7.104 1.828 1.00 91.62 117 TYR A CA 1
ATOM 941 C C . TYR A 1 117 ? -9.232 -6.261 2.788 1.00 91.62 117 TYR A C 1
ATOM 943 O O . TYR A 1 117 ? -9.179 -6.487 3.997 1.00 91.62 117 TYR A O 1
ATOM 951 N N . LEU A 1 118 ? -10.062 -5.346 2.277 1.00 91.38 118 LEU A N 1
ATOM 952 C CA . LEU A 1 118 ? -10.902 -4.492 3.121 1.00 91.38 118 LEU A CA 1
ATOM 953 C C . LEU A 1 118 ? -11.902 -5.318 3.937 1.00 91.38 118 LEU A C 1
ATOM 955 O O . LEU A 1 118 ? -12.025 -5.109 5.140 1.00 91.38 118 LEU A O 1
ATOM 959 N N . ASP A 1 119 ? -12.554 -6.308 3.327 1.00 91.38 119 ASP A N 1
ATOM 960 C CA . ASP A 1 119 ? -13.466 -7.220 4.026 1.00 91.38 119 ASP A CA 1
ATOM 961 C C . ASP A 1 119 ? -12.740 -8.052 5.096 1.00 91.38 119 ASP A C 1
ATOM 963 O O . ASP A 1 119 ? -13.325 -8.403 6.125 1.00 91.38 119 ASP A O 1
ATOM 967 N N . SER A 1 120 ? -11.450 -8.342 4.892 1.00 91.50 120 SER A N 1
ATOM 968 C CA . SER A 1 120 ? -10.640 -9.065 5.870 1.00 91.50 120 SER A CA 1
ATOM 969 C C . SER A 1 120 ? -10.356 -8.255 7.131 1.00 91.50 120 SER A C 1
ATOM 971 O O . SER A 1 120 ? -10.199 -8.875 8.179 1.00 91.50 120 SER A O 1
ATOM 973 N N . ILE A 1 121 ? -10.345 -6.919 7.080 1.00 92.25 121 ILE A N 1
ATOM 974 C CA . ILE A 1 121 ? -10.077 -6.045 8.242 1.00 92.25 121 ILE A CA 1
ATOM 975 C C . ILE A 1 121 ? -11.338 -5.360 8.783 1.00 92.25 121 ILE A C 1
ATOM 977 O O . ILE A 1 121 ? -11.376 -4.957 9.945 1.00 92.25 121 ILE A O 1
ATOM 981 N N . ARG A 1 122 ? -12.387 -5.262 7.964 1.00 92.62 122 ARG A N 1
ATOM 982 C CA . ARG A 1 122 ? -13.644 -4.593 8.299 1.00 92.62 122 ARG A CA 1
ATOM 983 C C . ARG A 1 122 ? -14.350 -5.252 9.485 1.00 92.62 122 ARG A C 1
ATOM 985 O O . ARG A 1 122 ? -14.361 -6.482 9.632 1.00 92.62 122 ARG A O 1
ATOM 992 N N . GLU A 1 123 ? -14.958 -4.410 10.316 1.00 90.19 123 GLU A N 1
ATOM 993 C CA . GLU A 1 123 ? -15.832 -4.836 11.405 1.00 90.19 123 GLU A CA 1
ATOM 994 C C . GLU A 1 123 ? -17.079 -5.527 10.848 1.00 90.19 123 GLU A C 1
ATOM 996 O O . GLU A 1 123 ? -17.751 -5.022 9.944 1.00 90.19 123 GLU A O 1
ATOM 1001 N N . ARG A 1 124 ? -17.395 -6.716 11.369 1.00 80.31 124 ARG A N 1
ATOM 1002 C CA . ARG A 1 124 ? -18.584 -7.444 10.924 1.00 80.31 124 ARG A CA 1
ATOM 1003 C C . ARG A 1 124 ? -19.760 -6.967 11.752 1.00 80.31 124 ARG A C 1
ATOM 1005 O O . ARG A 1 124 ? -19.972 -7.449 12.859 1.00 80.31 124 ARG A O 1
ATOM 1012 N N . VAL A 1 125 ? -20.575 -6.081 11.189 1.00 62.22 125 VAL A N 1
ATOM 1013 C CA . VAL A 1 125 ? -21.870 -5.752 11.795 1.00 62.22 125 VAL A CA 1
ATOM 1014 C C . VAL A 1 125 ? -22.746 -7.014 11.776 1.00 62.22 125 VAL A C 1
ATOM 1016 O O . VAL A 1 125 ? -23.042 -7.529 10.690 1.00 62.22 125 VAL A O 1
ATOM 1019 N N . PRO A 1 126 ? -23.191 -7.538 12.935 1.00 44.78 126 PRO A N 1
ATOM 1020 C CA . PRO A 1 126 ? -24.105 -8.671 12.963 1.00 44.78 126 PRO A CA 1
ATOM 1021 C C . PRO A 1 126 ? -25.407 -8.293 12.240 1.00 44.78 126 PRO A C 1
ATOM 1023 O O . PRO A 1 126 ? -26.165 -7.454 12.718 1.00 44.78 126 PRO A O 1
ATOM 1026 N N . GLY A 1 127 ? -25.658 -8.892 11.070 1.00 51.97 127 GLY A N 1
ATOM 1027 C CA . GLY A 1 127 ? -26.894 -8.703 10.295 1.00 51.97 127 GLY A CA 1
ATOM 1028 C C . GLY A 1 127 ? -26.805 -7.838 9.028 1.00 51.97 127 GLY A C 1
ATOM 1029 O O . GLY A 1 127 ? -27.830 -7.651 8.379 1.00 51.97 127 GLY A O 1
ATOM 1030 N N . ALA A 1 128 ? -25.624 -7.356 8.622 1.00 50.53 128 ALA A N 1
ATOM 1031 C CA . ALA A 1 128 ? -25.459 -6.500 7.434 1.00 50.53 128 ALA A CA 1
ATOM 1032 C C . ALA A 1 128 ? -25.410 -7.238 6.074 1.00 50.53 128 ALA A C 1
ATOM 1034 O O . ALA A 1 128 ? -25.027 -6.648 5.068 1.00 50.53 128 ALA A O 1
ATOM 1035 N N . ASP A 1 129 ? -25.859 -8.494 5.994 1.00 44.09 129 ASP A N 1
ATOM 1036 C CA . ASP A 1 129 ? -25.906 -9.262 4.734 1.00 44.09 129 ASP A CA 1
ATOM 1037 C C . ASP A 1 129 ? -27.081 -8.857 3.812 1.00 44.09 129 ASP A C 1
ATOM 1039 O O . ASP A 1 129 ? -27.501 -9.593 2.920 1.00 44.09 129 ASP A O 1
ATOM 1043 N N . LYS A 1 130 ? -27.674 -7.674 4.029 1.00 40.78 130 LYS A N 1
ATOM 1044 C CA . LYS A 1 130 ? -28.743 -7.138 3.180 1.00 40.78 130 LYS A CA 1
ATOM 1045 C C . LYS A 1 130 ? -28.541 -5.658 2.884 1.00 40.78 130 LYS A C 1
ATOM 1047 O O . LYS A 1 130 ? -29.036 -4.800 3.600 1.00 40.78 130 LYS A O 1
ATOM 1052 N N . GLY A 1 131 ? -27.872 -5.419 1.756 1.00 47.84 131 GLY A N 1
ATOM 1053 C CA . GLY A 1 131 ? -28.107 -4.298 0.848 1.00 47.84 131 GLY A CA 1
ATOM 1054 C C . GLY A 1 131 ? -27.907 -2.897 1.420 1.00 47.84 131 GLY A C 1
ATOM 1055 O O . GLY A 1 131 ? -28.838 -2.303 1.949 1.00 47.84 131 GLY A O 1
ATOM 1056 N N . ALA A 1 132 ? -26.746 -2.301 1.160 1.00 38.59 132 ALA A N 1
ATOM 1057 C CA . ALA A 1 132 ? -26.604 -0.850 1.181 1.00 38.59 132 ALA A CA 1
ATOM 1058 C C . ALA A 1 132 ? -25.924 -0.393 -0.111 1.00 38.59 132 ALA A C 1
ATOM 1060 O O . ALA A 1 132 ? -24.871 -0.893 -0.501 1.00 38.59 132 ALA A O 1
ATOM 1061 N N . GLY A 1 133 ? -26.620 0.497 -0.817 1.00 37.50 133 GLY A N 1
ATOM 1062 C CA . GLY A 1 133 ? -26.262 1.005 -2.129 1.00 37.50 133 GLY A CA 1
ATOM 1063 C C . GLY A 1 133 ? -24.966 1.811 -2.144 1.00 37.50 133 GLY A C 1
ATOM 1064 O O . GLY A 1 133 ? -24.549 2.410 -1.158 1.00 37.50 133 GLY A O 1
ATOM 1065 N N . ARG A 1 134 ? -24.367 1.817 -3.333 1.00 36.53 134 ARG A N 1
ATOM 1066 C CA . ARG A 1 134 ? -23.132 2.499 -3.718 1.00 36.53 134 ARG A CA 1
ATOM 1067 C C . ARG A 1 134 ? -23.222 4.004 -3.441 1.00 36.53 134 ARG A C 1
ATOM 1069 O O . ARG A 1 134 ? -23.916 4.718 -4.163 1.00 36.53 134 ARG A O 1
ATOM 1076 N N . ALA A 1 135 ? -22.485 4.488 -2.445 1.00 34.44 135 ALA A N 1
ATOM 1077 C CA . ALA A 1 135 ? -22.162 5.904 -2.343 1.00 34.44 135 ALA A CA 1
ATOM 1078 C C . ALA A 1 135 ? -21.080 6.221 -3.388 1.00 34.44 135 ALA A C 1
ATOM 1080 O O . ALA A 1 135 ? -19.989 5.657 -3.369 1.00 34.44 135 ALA A O 1
ATOM 1081 N N . VAL A 1 136 ? -21.421 7.072 -4.354 1.00 38.34 136 VAL A N 1
ATOM 1082 C CA . VAL A 1 136 ? -20.465 7.672 -5.288 1.00 38.34 136 VAL A CA 1
ATOM 1083 C C . VAL A 1 136 ? -20.164 9.063 -4.756 1.00 38.34 136 VAL A C 1
ATOM 1085 O O . VAL A 1 136 ? -21.034 9.930 -4.805 1.00 38.34 136 VAL A O 1
ATOM 1088 N N . THR A 1 137 ? -18.944 9.291 -4.284 1.00 34.91 137 THR A N 1
ATOM 1089 C CA . THR A 1 137 ? -18.428 10.638 -4.035 1.00 34.91 137 THR A CA 1
ATOM 1090 C C . THR A 1 137 ? -17.287 10.921 -5.004 1.00 34.91 137 THR A C 1
ATOM 1092 O O . THR A 1 137 ? -16.335 10.160 -5.163 1.00 34.91 137 THR A O 1
ATOM 1095 N N . LYS A 1 138 ? -17.472 12.008 -5.754 1.00 34.31 138 LYS A N 1
ATOM 1096 C CA . LYS A 1 138 ? -16.484 12.617 -6.641 1.00 34.31 138 LYS A CA 1
ATOM 1097 C C . LYS A 1 138 ? -15.425 13.301 -5.780 1.00 34.31 138 LYS A C 1
ATOM 1099 O O . LYS A 1 138 ? -15.800 14.072 -4.906 1.00 34.31 138 LYS A O 1
ATOM 1104 N N . GLY A 1 139 ? -14.153 13.113 -6.126 1.00 33.53 139 GLY A N 1
ATOM 1105 C CA . GLY A 1 139 ? -13.052 13.940 -5.625 1.00 33.53 139 GLY A CA 1
ATOM 1106 C C . GLY A 1 139 ? -12.113 13.206 -4.676 1.00 33.53 139 GLY A C 1
ATOM 1107 O O . GLY A 1 139 ? -12.079 13.511 -3.493 1.00 33.53 139 GLY A O 1
ATOM 1108 N N . PHE A 1 140 ? -11.326 12.264 -5.199 1.00 35.72 140 PHE A N 1
ATOM 1109 C CA . PHE A 1 140 ? -10.020 11.961 -4.615 1.00 35.72 140 PHE A CA 1
ATOM 1110 C C . PHE A 1 140 ? -8.996 12.527 -5.594 1.00 35.72 140 PHE A C 1
ATOM 1112 O O . PHE A 1 140 ? -8.917 12.077 -6.739 1.00 35.72 140 PHE A O 1
ATOM 1119 N N . ASP A 1 141 ? -8.372 13.632 -5.195 1.00 37.88 141 ASP A N 1
ATOM 1120 C CA . ASP A 1 141 ? -7.617 14.492 -6.094 1.00 37.88 141 ASP A CA 1
ATOM 1121 C C . ASP A 1 141 ? -6.278 13.852 -6.483 1.00 37.88 141 ASP A C 1
ATOM 1123 O O . ASP A 1 141 ? -5.572 13.251 -5.672 1.00 37.88 141 ASP A O 1
ATOM 1127 N N . ARG A 1 142 ? -5.949 14.011 -7.761 1.00 36.66 142 ARG A N 1
ATOM 1128 C CA . ARG A 1 142 ? -4.822 13.434 -8.510 1.00 36.66 142 ARG A CA 1
ATOM 1129 C C . ARG A 1 142 ? -3.434 13.686 -7.882 1.00 36.66 142 ARG A C 1
ATOM 1131 O O . ARG A 1 142 ? -2.506 12.910 -8.099 1.00 36.66 142 ARG A O 1
ATOM 1138 N N . TYR A 1 143 ? -3.332 14.718 -7.048 1.00 33.66 143 TYR A N 1
ATOM 1139 C CA . TYR A 1 143 ? -2.091 15.258 -6.491 1.00 33.66 143 TYR A CA 1
ATOM 1140 C C . TYR A 1 143 ? -1.364 14.345 -5.490 1.00 33.66 143 TYR A C 1
ATOM 1142 O O . TYR A 1 143 ? -0.142 14.300 -5.498 1.00 33.66 143 TYR A O 1
ATOM 1150 N N . MET A 1 144 ? -2.077 13.571 -4.665 1.00 36.56 144 MET A N 1
ATOM 1151 C CA . MET A 1 144 ? -1.439 12.735 -3.625 1.00 36.56 144 MET A CA 1
ATOM 1152 C C . MET A 1 144 ? -0.742 11.491 -4.188 1.00 36.56 144 MET A C 1
ATOM 1154 O O . MET A 1 144 ? 0.172 10.946 -3.575 1.00 36.56 144 MET A O 1
ATOM 1158 N N . VAL A 1 145 ? -1.202 11.012 -5.347 1.00 40.72 145 VAL A N 1
ATOM 1159 C CA . VAL A 1 145 ? -0.543 9.912 -6.047 1.00 40.72 145 VAL A CA 1
ATOM 1160 C C . VAL A 1 145 ? 0.659 10.480 -6.790 1.00 40.72 145 VAL A C 1
ATOM 1162 O O . VAL A 1 145 ? 1.742 9.947 -6.601 1.00 40.72 145 VAL A O 1
ATOM 1165 N N . GLU A 1 146 ? 0.526 11.571 -7.554 1.00 38.09 146 GLU A N 1
ATOM 1166 C CA . GLU A 1 146 ? 1.627 12.200 -8.314 1.00 38.09 146 GLU A CA 1
ATOM 1167 C C . GLU A 1 146 ? 2.848 12.584 -7.450 1.00 38.09 146 GLU A C 1
ATOM 1169 O O . GLU A 1 146 ? 3.971 12.323 -7.879 1.00 38.09 146 GLU A O 1
ATOM 1174 N N . ASP A 1 147 ? 2.644 13.025 -6.205 1.00 40.50 147 ASP A N 1
ATOM 1175 C CA . ASP A 1 147 ? 3.718 13.389 -5.259 1.00 40.50 147 ASP A CA 1
ATOM 1176 C C . ASP A 1 147 ? 4.652 12.211 -4.895 1.00 40.50 147 ASP A C 1
ATOM 1178 O O . ASP A 1 147 ? 5.805 12.408 -4.538 1.00 40.50 147 ASP A O 1
ATOM 1182 N N . TRP A 1 148 ? 4.224 10.953 -5.074 1.00 39.34 148 TRP A N 1
ATOM 1183 C CA . TRP A 1 148 ? 5.111 9.782 -4.921 1.00 39.34 148 TRP A CA 1
ATOM 1184 C C . TRP A 1 148 ? 6.239 9.707 -5.958 1.00 39.34 148 TRP A C 1
ATOM 1186 O O . TRP A 1 148 ? 7.216 9.000 -5.731 1.00 39.34 148 TRP A O 1
ATOM 1196 N N . GLY A 1 149 ? 6.075 10.350 -7.118 1.00 38.56 149 GLY A N 1
ATOM 1197 C 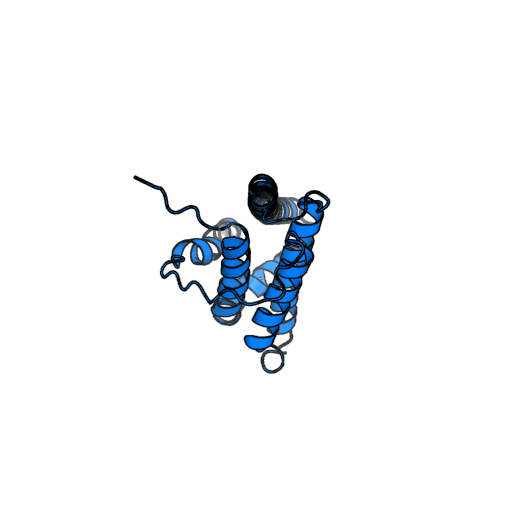CA . GLY A 1 149 ? 7.132 10.443 -8.128 1.00 38.56 149 GLY A CA 1
ATOM 1198 C C . GLY A 1 149 ? 8.127 11.570 -7.846 1.00 38.56 149 GLY A C 1
ATOM 1199 O O . GLY A 1 149 ? 9.283 11.445 -8.231 1.00 38.56 149 GLY A O 1
ATOM 1200 N N . GLU A 1 150 ? 7.685 12.635 -7.168 1.00 36.78 150 GLU A N 1
ATOM 1201 C CA . GLU A 1 150 ? 8.498 13.821 -6.848 1.00 36.78 150 GLU A CA 1
ATOM 1202 C C . GLU A 1 150 ? 9.149 13.738 -5.452 1.00 36.78 150 GLU A C 1
ATOM 1204 O O . GLU A 1 150 ? 10.215 14.308 -5.220 1.00 36.78 150 GLU A O 1
ATOM 1209 N N . LEU A 1 151 ? 8.582 12.959 -4.525 1.00 38.78 151 LEU A N 1
ATOM 1210 C CA . LEU A 1 151 ? 9.177 12.682 -3.219 1.00 38.78 151 LEU A CA 1
ATOM 1211 C C . LEU A 1 151 ? 10.348 11.689 -3.354 1.00 38.78 151 LEU A C 1
ATOM 1213 O O . LEU A 1 151 ? 10.202 10.484 -3.162 1.00 38.78 151 LEU A O 1
ATOM 1217 N N . HIS A 1 152 ? 11.534 12.249 -3.610 1.00 42.03 152 HIS A N 1
ATOM 1218 C CA . HIS A 1 152 ? 12.861 11.686 -3.303 1.00 42.03 152 HIS A CA 1
ATOM 1219 C C . HIS A 1 152 ? 13.562 10.768 -4.321 1.00 42.03 152 HIS A C 1
ATOM 1221 O O . HIS A 1 152 ? 14.464 10.029 -3.928 1.00 42.03 152 HIS A O 1
ATOM 1227 N N . LEU A 1 153 ? 13.271 10.868 -5.623 1.00 37.00 153 LEU A N 1
ATOM 1228 C CA . LEU A 1 153 ? 14.218 10.380 -6.648 1.00 37.00 153 LEU A CA 1
ATOM 1229 C C . LEU A 1 153 ? 15.209 11.451 -7.137 1.00 37.00 153 LEU A C 1
ATOM 1231 O O . LEU A 1 153 ? 16.301 11.093 -7.570 1.00 37.00 153 LEU A O 1
ATOM 1235 N N . ASP A 1 154 ? 14.916 12.740 -6.937 1.00 32.72 154 ASP A N 1
ATOM 1236 C CA . ASP A 1 154 ? 15.849 13.839 -7.250 1.00 32.72 154 ASP A CA 1
ATOM 1237 C C . ASP A 1 154 ? 17.141 13.796 -6.412 1.00 32.72 154 ASP A C 1
ATOM 1239 O O . ASP A 1 154 ? 18.142 14.415 -6.757 1.00 32.72 154 ASP A O 1
ATOM 1243 N N . SER A 1 155 ? 17.160 13.039 -5.310 1.00 33.56 155 SER A N 1
ATOM 1244 C CA . SER A 1 155 ? 18.341 12.901 -4.446 1.00 33.56 155 SER A CA 1
ATOM 1245 C C . SER A 1 155 ? 19.388 11.921 -4.985 1.00 33.56 155 SER A C 1
ATOM 1247 O O . SER A 1 155 ? 20.505 11.904 -4.480 1.00 33.56 155 SER A O 1
ATOM 1249 N N . VAL A 1 156 ? 19.047 11.107 -5.992 1.00 38.22 156 VAL A N 1
ATOM 1250 C CA . VAL A 1 156 ? 19.966 10.116 -6.584 1.00 38.22 156 VAL A CA 1
ATOM 1251 C C . VAL A 1 156 ? 20.644 10.659 -7.854 1.00 38.22 156 VAL A C 1
ATOM 1253 O O . VAL A 1 156 ? 21.711 10.180 -8.230 1.00 38.22 156 VAL A O 1
ATOM 1256 N N . GLU A 1 157 ? 20.099 11.706 -8.490 1.00 33.31 157 GLU A N 1
ATOM 1257 C CA . GLU A 1 157 ? 20.649 12.265 -9.739 1.00 33.31 157 GLU A CA 1
ATOM 1258 C C . GLU A 1 157 ? 21.772 13.312 -9.556 1.00 33.31 157 GLU A C 1
ATOM 1260 O O . GLU A 1 157 ? 22.491 13.588 -10.515 1.00 33.31 157 GLU A O 1
ATOM 1265 N N . GLU A 1 158 ? 22.030 13.847 -8.353 1.00 32.69 158 GLU A N 1
ATOM 1266 C CA . GLU A 1 158 ? 23.125 14.825 -8.133 1.00 32.69 158 GLU A CA 1
ATOM 1267 C C . GLU A 1 158 ? 24.499 14.196 -7.811 1.00 32.69 158 GLU A C 1
ATOM 1269 O O . GLU A 1 158 ? 25.457 14.887 -7.457 1.00 32.69 158 GLU A O 1
ATOM 1274 N N . GLY A 1 159 ? 24.633 12.880 -7.978 1.00 35.38 159 GLY A N 1
ATOM 1275 C CA . GLY A 1 159 ? 25.811 12.113 -7.582 1.00 35.38 159 GLY A CA 1
ATOM 1276 C C . GLY A 1 159 ? 26.677 11.574 -8.719 1.00 35.38 159 GLY A C 1
ATOM 1277 O O . GLY A 1 159 ? 27.184 10.465 -8.583 1.00 35.38 159 GLY A O 1
ATOM 1278 N N . THR A 1 160 ? 26.857 12.251 -9.861 1.00 34.78 160 THR A N 1
ATOM 1279 C CA . THR A 1 160 ? 27.960 11.882 -10.780 1.00 34.78 160 THR A CA 1
ATOM 1280 C C . THR A 1 160 ? 28.360 12.989 -11.760 1.00 34.78 160 THR A C 1
ATOM 1282 O O . THR A 1 160 ? 27.614 13.325 -12.672 1.00 34.78 160 THR A O 1
ATOM 1285 N N . LEU A 1 161 ? 29.600 13.476 -11.598 1.00 32.22 161 LEU A N 1
ATOM 1286 C CA . LEU A 1 161 ? 30.664 13.633 -12.613 1.00 32.22 161 LEU A CA 1
ATOM 1287 C C . LEU A 1 161 ? 31.497 14.902 -12.362 1.00 32.22 161 LEU A C 1
ATOM 1289 O O . LEU A 1 161 ? 31.329 15.912 -13.039 1.00 32.22 161 LEU A O 1
ATOM 1293 N N . ASP A 1 162 ? 32.465 14.810 -11.444 1.00 29.92 162 ASP A N 1
ATOM 1294 C CA . ASP A 1 162 ? 33.697 15.594 -11.560 1.00 29.92 162 ASP A CA 1
ATOM 1295 C C . ASP A 1 162 ? 34.815 14.658 -12.036 1.00 29.92 162 ASP A C 1
ATOM 1297 O O . ASP A 1 162 ? 35.432 13.915 -11.271 1.00 29.92 162 ASP A O 1
ATOM 1301 N N . THR A 1 163 ? 35.001 14.625 -13.353 1.00 43.41 163 THR A N 1
ATOM 1302 C CA . THR A 1 163 ? 36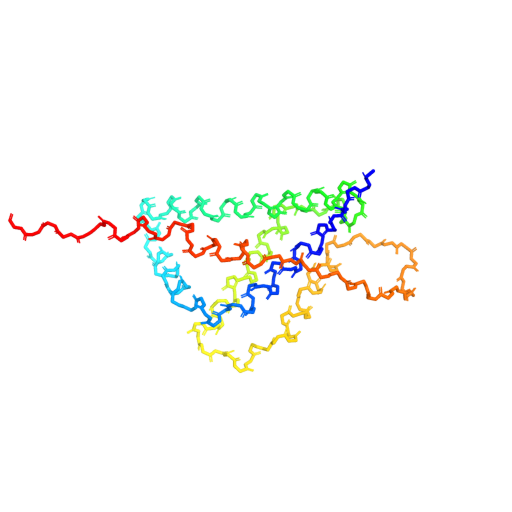.227 14.139 -13.986 1.00 43.41 163 THR A CA 1
ATOM 1303 C C . THR A 1 163 ? 36.821 15.311 -14.753 1.00 43.41 163 THR A C 1
ATOM 1305 O O . THR A 1 163 ? 36.414 15.571 -15.890 1.00 43.41 163 THR A O 1
ATOM 1308 N N . GLY A 1 164 ? 37.766 16.005 -14.119 1.00 35.34 164 GLY A N 1
ATOM 1309 C CA . GLY A 1 164 ? 38.545 17.100 -14.696 1.00 35.34 164 GLY A CA 1
ATOM 1310 C C . GLY A 1 164 ? 39.714 17.503 -13.815 1.00 35.34 164 GLY A C 1
ATOM 1311 O O . GLY A 1 164 ? 39.488 18.304 -12.889 1.00 35.34 164 GLY A O 1
#

Organism: NCBI:txid412755